Protein AF-A0A564YY60-F1 (afdb_monomer)

Structure (mmCIF, N/CA/C/O backbone):
data_AF-A0A564YY60-F1
#
_entry.id   AF-A0A564YY60-F1
#
loop_
_atom_site.group_PDB
_atom_site.id
_atom_site.type_symbol
_atom_site.label_atom_id
_atom_site.label_alt_id
_atom_site.label_comp_id
_atom_site.label_asym_id
_atom_site.label_entity_id
_atom_site.label_seq_id
_atom_site.pdbx_PDB_ins_code
_atom_site.Cartn_x
_atom_site.Cartn_y
_atom_site.Cartn_z
_atom_site.occupancy
_atom_site.B_iso_or_equiv
_atom_site.auth_seq_id
_atom_site.auth_comp_id
_atom_site.auth_asym_id
_atom_site.auth_atom_id
_atom_site.pdbx_PDB_model_num
ATOM 1 N N . ARG A 1 1 ? 11.558 -11.955 12.224 1.00 64.50 1 ARG A N 1
ATOM 2 C CA . ARG A 1 1 ? 10.743 -11.788 10.993 1.00 64.50 1 ARG A CA 1
ATOM 3 C C . ARG A 1 1 ? 9.280 -11.852 11.402 1.00 64.50 1 ARG A C 1
ATOM 5 O O . ARG A 1 1 ? 8.908 -12.841 12.011 1.00 64.50 1 ARG A O 1
ATOM 12 N N . ILE A 1 2 ? 8.488 -10.817 11.131 1.00 73.31 2 ILE A N 1
ATOM 13 C CA . ILE A 1 2 ? 7.039 -10.838 11.388 1.00 73.31 2 ILE A CA 1
ATOM 14 C C . ILE A 1 2 ? 6.359 -11.402 10.134 1.00 73.31 2 ILE A C 1
ATOM 16 O O . ILE A 1 2 ? 6.727 -11.013 9.024 1.00 73.31 2 ILE A O 1
ATOM 20 N N . LEU A 1 3 ? 5.432 -12.344 10.302 1.00 86.25 3 LEU A N 1
ATOM 21 C CA . LEU A 1 3 ? 4.631 -12.915 9.217 1.00 86.25 3 LEU A CA 1
ATOM 22 C C . LEU A 1 3 ? 3.203 -12.377 9.330 1.00 86.25 3 LEU A C 1
ATOM 24 O O . LEU A 1 3 ? 2.622 -12.400 10.412 1.00 86.25 3 LEU A O 1
ATOM 28 N N . PHE A 1 4 ? 2.663 -11.870 8.223 1.00 92.69 4 PHE A N 1
ATOM 29 C CA . PHE A 1 4 ? 1.268 -11.441 8.145 1.00 92.69 4 PHE A CA 1
ATOM 30 C C . PHE A 1 4 ? 0.352 -12.656 8.009 1.00 92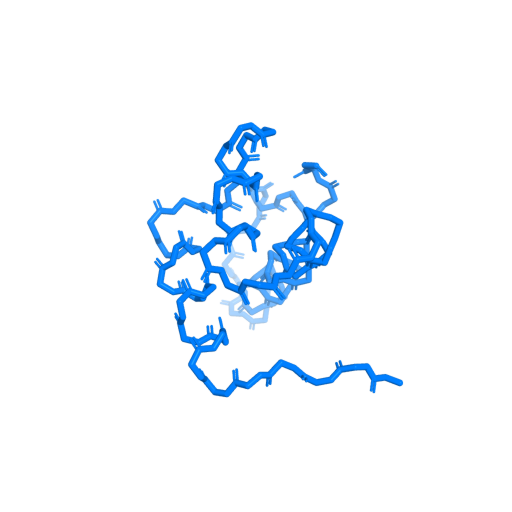.69 4 PHE A C 1
ATOM 32 O O . PHE A 1 4 ? 0.749 -13.673 7.435 1.00 92.69 4 PHE A O 1
ATOM 39 N N . SER A 1 5 ? -0.870 -12.552 8.528 1.00 96.06 5 SER A N 1
ATOM 40 C CA . SER A 1 5 ? -1.878 -13.597 8.353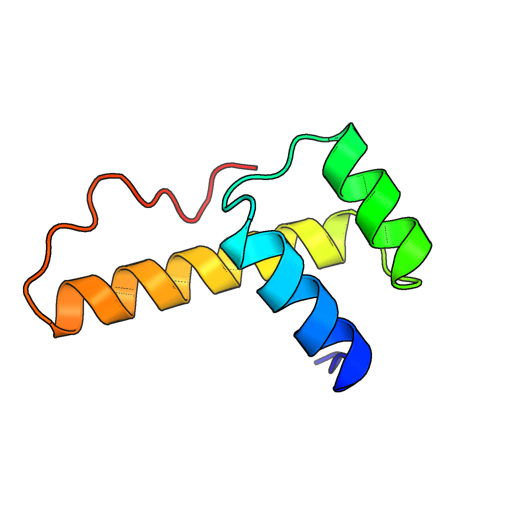 1.00 96.06 5 SER A CA 1
ATOM 41 C C . SER A 1 5 ? -2.287 -13.724 6.883 1.00 96.06 5 SER A C 1
ATOM 43 O O . SER A 1 5 ? -2.143 -12.782 6.099 1.00 96.06 5 SER A O 1
ATOM 45 N N . GLN A 1 6 ? -2.854 -14.871 6.504 1.00 95.69 6 GLN A N 1
ATOM 46 C CA . GLN A 1 6 ? -3.327 -15.091 5.134 1.00 95.69 6 GLN A CA 1
ATOM 47 C C . GLN A 1 6 ? -4.351 -14.026 4.703 1.00 95.69 6 GLN A C 1
ATOM 49 O O . GLN A 1 6 ? -4.293 -13.538 3.576 1.00 95.69 6 GLN A O 1
ATOM 54 N N . THR A 1 7 ? -5.235 -13.611 5.615 1.00 96.75 7 THR A N 1
ATOM 55 C CA . THR A 1 7 ? -6.224 -12.550 5.380 1.00 96.75 7 THR A CA 1
ATOM 56 C C . THR A 1 7 ? -5.564 -11.191 5.156 1.00 96.75 7 THR A C 1
ATOM 58 O O . THR A 1 7 ? -5.935 -10.480 4.225 1.00 96.75 7 THR A O 1
ATOM 61 N N . GLN A 1 8 ? -4.550 -10.838 5.956 1.00 97.31 8 GLN A N 1
ATOM 62 C CA . GLN A 1 8 ? -3.796 -9.594 5.764 1.00 97.31 8 GLN A CA 1
ATOM 63 C C . GLN A 1 8 ? -3.084 -9.587 4.408 1.00 97.31 8 GLN A C 1
ATOM 65 O O . GLN A 1 8 ? -3.160 -8.602 3.680 1.00 97.31 8 GLN A O 1
ATOM 70 N N . VAL A 1 9 ? -2.433 -10.695 4.036 1.00 97.19 9 VAL A N 1
ATOM 71 C CA . VAL A 1 9 ? -1.768 -10.828 2.730 1.00 97.19 9 VAL A CA 1
ATOM 72 C C . VAL A 1 9 ? -2.773 -10.707 1.584 1.00 97.19 9 VAL A C 1
ATOM 74 O O . VAL A 1 9 ? -2.493 -10.017 0.605 1.00 97.19 9 VAL A O 1
ATOM 77 N N . TYR A 1 10 ? -3.941 -11.338 1.708 1.00 97.62 10 TYR A N 1
ATOM 78 C CA . TYR A 1 10 ? -4.991 -11.278 0.696 1.00 97.62 10 TYR A CA 1
ATOM 79 C C . TYR A 1 10 ? -5.482 -9.845 0.448 1.00 97.62 10 TYR A C 1
ATOM 81 O O . TYR A 1 10 ? -5.497 -9.398 -0.698 1.00 97.62 10 TYR A O 1
ATOM 89 N N . GLU A 1 11 ? -5.823 -9.096 1.499 1.00 98.12 11 GLU A N 1
ATOM 90 C CA . GLU A 1 11 ? -6.286 -7.710 1.346 1.00 98.12 11 GLU A CA 1
ATOM 91 C C . GLU A 1 11 ? -5.172 -6.776 0.837 1.00 98.12 11 GLU A C 1
ATOM 93 O O . GLU A 1 11 ? 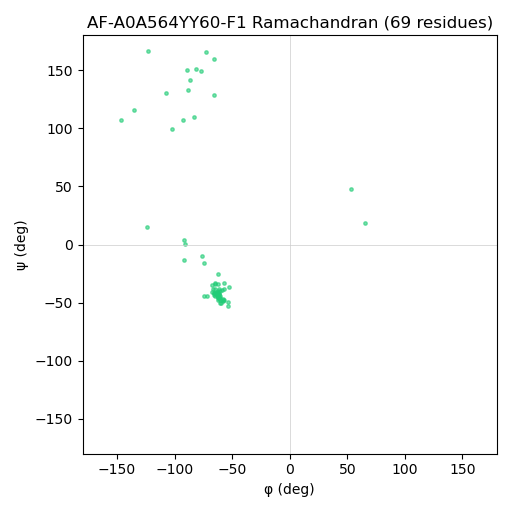-5.437 -5.889 0.023 1.00 98.12 11 GLU A O 1
ATOM 98 N N . LEU A 1 12 ? -3.910 -7.006 1.230 1.00 98.00 12 LEU A N 1
ATOM 99 C CA . LEU A 1 12 ? -2.755 -6.280 0.686 1.00 98.00 12 LEU A CA 1
ATOM 100 C C . LEU A 1 12 ? -2.591 -6.514 -0.825 1.00 98.00 12 LEU A C 1
ATOM 102 O O . LEU A 1 12 ? -2.457 -5.549 -1.579 1.00 98.00 12 LEU A O 1
ATOM 106 N N . GLU A 1 13 ? -2.645 -7.767 -1.292 1.00 98.19 13 GLU A N 1
ATOM 107 C CA . GLU A 1 13 ? -2.587 -8.099 -2.727 1.00 98.19 13 GLU A CA 1
ATOM 108 C C . GLU A 1 13 ? -3.786 -7.522 -3.486 1.00 98.19 13 GLU A C 1
ATOM 110 O O . GLU A 1 13 ? -3.619 -6.933 -4.556 1.00 98.19 13 GLU A O 1
ATOM 115 N N . LYS A 1 14 ? -4.993 -7.630 -2.921 1.00 98.06 14 LYS A N 1
ATOM 116 C CA . LYS A 1 14 ? -6.213 -7.059 -3.502 1.00 98.06 14 LYS A CA 1
ATOM 117 C C . LYS A 1 14 ? -6.078 -5.550 -3.692 1.00 98.06 14 LYS A C 1
ATOM 119 O O . LYS A 1 14 ? -6.324 -5.057 -4.794 1.00 98.06 14 LYS A O 1
ATOM 124 N N . ARG A 1 15 ? -5.630 -4.816 -2.666 1.00 97.69 15 ARG A N 1
ATOM 125 C CA . ARG A 1 15 ? -5.410 -3.368 -2.775 1.00 97.69 15 ARG A CA 1
ATOM 126 C C . ARG A 1 15 ? -4.271 -3.035 -3.737 1.00 97.69 15 ARG A C 1
ATOM 128 O O . ARG A 1 15 ? -4.401 -2.088 -4.503 1.00 97.69 15 ARG A O 1
ATOM 135 N N . PHE A 1 16 ? -3.194 -3.818 -3.758 1.00 97.31 16 PHE A N 1
ATOM 136 C CA . PHE A 1 16 ? -2.073 -3.625 -4.684 1.00 97.31 16 PHE A CA 1
ATOM 137 C C . PHE A 1 16 ? -2.479 -3.771 -6.155 1.00 97.31 16 PHE A C 1
ATOM 139 O O . PHE A 1 16 ? -2.028 -2.999 -7.005 1.00 97.31 16 PHE A O 1
ATOM 146 N N . ASN A 1 17 ? -3.346 -4.740 -6.457 1.00 96.31 17 ASN A N 1
ATOM 147 C CA . ASN A 1 17 ? -3.867 -4.950 -7.807 1.00 96.31 17 ASN A CA 1
ATOM 148 C C . ASN A 1 17 ? -4.730 -3.773 -8.280 1.00 96.31 17 ASN A C 1
ATOM 150 O O . ASN A 1 17 ? -4.699 -3.443 -9.464 1.00 96.31 17 ASN A O 1
ATOM 154 N N . GLN A 1 18 ? -5.443 -3.118 -7.358 1.00 96.50 18 GLN A N 1
ATOM 155 C CA . GLN A 1 18 ? -6.190 -1.887 -7.632 1.00 96.50 18 GLN A CA 1
ATOM 156 C C . GLN A 1 18 ? -5.260 -0.672 -7.771 1.00 96.50 18 GLN A C 1
ATOM 158 O O . GLN A 1 18 ? -5.420 0.135 -8.681 1.00 96.50 18 GLN A O 1
ATOM 163 N N . GLN A 1 19 ? -4.277 -0.541 -6.878 1.00 95.38 19 GLN A N 1
ATOM 164 C CA . GLN A 1 19 ? -3.426 0.639 -6.757 1.00 95.38 19 GLN A CA 1
ATOM 165 C C . GLN A 1 19 ? -2.009 0.232 -6.326 1.00 95.38 19 GLN A C 1
ATOM 167 O O . GLN A 1 19 ? -1.757 -0.099 -5.171 1.00 95.38 19 GLN A O 1
ATOM 172 N N . ARG A 1 20 ? -1.044 0.309 -7.251 1.00 94.62 20 ARG A N 1
ATOM 173 C CA . ARG A 1 20 ? 0.358 -0.113 -7.019 1.00 94.62 20 ARG A CA 1
ATOM 174 C C . ARG A 1 20 ? 1.171 0.855 -6.142 1.00 94.62 20 ARG A C 1
ATOM 176 O O . ARG A 1 20 ? 2.243 0.495 -5.648 1.00 94.62 20 ARG A O 1
ATOM 183 N N . TYR A 1 21 ? 0.679 2.078 -5.954 1.00 96.44 21 TYR A N 1
ATOM 184 C CA . TYR A 1 21 ? 1.308 3.130 -5.153 1.00 96.44 21 TYR A CA 1
ATOM 185 C C . TYR A 1 21 ? 0.256 3.797 -4.275 1.00 96.44 21 TYR A C 1
ATOM 187 O O . TYR A 1 21 ? -0.674 4.412 -4.790 1.00 96.44 21 TYR A O 1
ATOM 195 N N . LEU A 1 22 ? 0.398 3.670 -2.959 1.00 94.44 22 LEU A N 1
ATOM 196 C CA . LEU A 1 22 ? -0.504 4.312 -2.006 1.00 94.44 22 LEU A CA 1
ATOM 197 C C . LEU A 1 22 ? -0.044 5.732 -1.688 1.00 94.44 22 LEU A C 1
ATOM 199 O O . LEU A 1 22 ? 1.151 5.972 -1.512 1.00 94.44 22 LEU A O 1
ATOM 203 N N . SER A 1 23 ? -1.004 6.643 -1.549 1.00 95.00 23 SER A N 1
ATOM 204 C CA . SER A 1 23 ? -0.778 7.925 -0.886 1.00 95.00 23 SER A CA 1
ATOM 205 C C . SER A 1 23 ? -0.635 7.726 0.634 1.00 95.00 23 SER A C 1
ATOM 207 O O . SER A 1 23 ? -0.957 6.660 1.168 1.00 95.00 23 SER A O 1
ATOM 209 N N . ALA A 1 24 ? -0.146 8.741 1.354 1.00 94.75 24 ALA A N 1
ATOM 210 C CA . ALA A 1 24 ? -0.092 8.708 2.818 1.00 94.75 24 ALA A CA 1
ATOM 211 C C . ALA A 1 24 ? -1.457 8.396 3.479 1.00 94.75 24 ALA A C 1
ATOM 213 O O . ALA A 1 24 ? -1.490 7.459 4.281 1.00 94.75 24 ALA A O 1
ATOM 214 N N . PRO A 1 25 ? -2.577 9.064 3.119 1.00 96.44 25 PRO A N 1
ATOM 215 C CA . PRO A 1 25 ? -3.875 8.760 3.720 1.00 96.44 25 PRO A CA 1
ATOM 216 C C . PRO A 1 25 ? -4.380 7.358 3.361 1.00 96.44 25 PRO A C 1
ATOM 218 O O . PRO A 1 25 ? -4.826 6.637 4.250 1.00 96.44 25 PRO A O 1
ATOM 221 N N . ASP A 1 26 ? -4.238 6.910 2.105 1.00 96.12 26 ASP A N 1
ATOM 222 C CA . ASP A 1 26 ? -4.651 5.548 1.716 1.00 96.12 26 ASP A CA 1
ATOM 223 C C . ASP A 1 26 ? -3.906 4.480 2.527 1.00 96.12 26 ASP A C 1
ATOM 225 O O . ASP A 1 26 ? -4.465 3.456 2.925 1.00 96.12 26 ASP A O 1
ATOM 229 N N . ARG A 1 27 ? -2.615 4.725 2.770 1.00 97.31 27 ARG A N 1
ATOM 230 C CA . ARG A 1 27 ? -1.759 3.840 3.554 1.00 97.31 27 ARG A CA 1
ATOM 231 C C . ARG A 1 27 ? -2.190 3.778 5.013 1.00 97.31 27 ARG A C 1
ATOM 233 O O . ARG A 1 27 ? -2.174 2.692 5.584 1.00 97.31 27 ARG A O 1
ATOM 240 N N . GLU A 1 28 ? -2.545 4.909 5.614 1.00 97.75 28 GLU A N 1
ATOM 241 C CA . GLU A 1 28 ? -3.052 4.954 6.989 1.00 97.75 28 GLU A CA 1
ATOM 242 C C . GLU A 1 28 ? -4.394 4.234 7.120 1.00 97.75 28 GLU A C 1
ATOM 244 O O . GLU A 1 28 ? -4.555 3.408 8.016 1.00 97.75 28 GLU A O 1
ATOM 249 N N . GLN A 1 29 ? -5.316 4.454 6.182 1.00 97.69 29 GLN A N 1
ATOM 250 C CA . GLN A 1 29 ? -6.608 3.765 6.169 1.00 97.69 29 GLN A CA 1
ATOM 251 C C . GLN A 1 29 ? -6.445 2.244 6.060 1.00 97.69 29 GLN A C 1
ATOM 253 O O . GLN A 1 29 ? -7.032 1.498 6.845 1.00 97.69 29 GLN A O 1
ATOM 258 N N . LEU A 1 30 ? -5.592 1.769 5.147 1.00 97.44 30 LEU A N 1
ATOM 259 C CA . LEU A 1 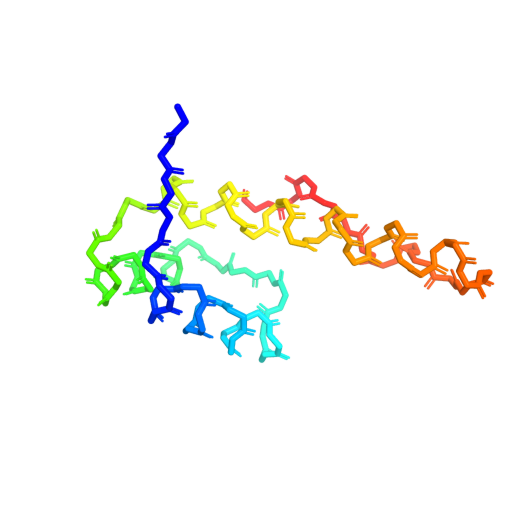30 ? -5.329 0.337 4.999 1.00 97.44 30 LEU A CA 1
ATOM 260 C C . LEU A 1 30 ? -4.657 -0.259 6.244 1.00 97.44 30 LEU A C 1
ATOM 262 O O . LEU A 1 30 ? -4.974 -1.373 6.656 1.00 97.44 30 LEU A O 1
ATOM 266 N N . ALA A 1 31 ? -3.739 0.485 6.863 1.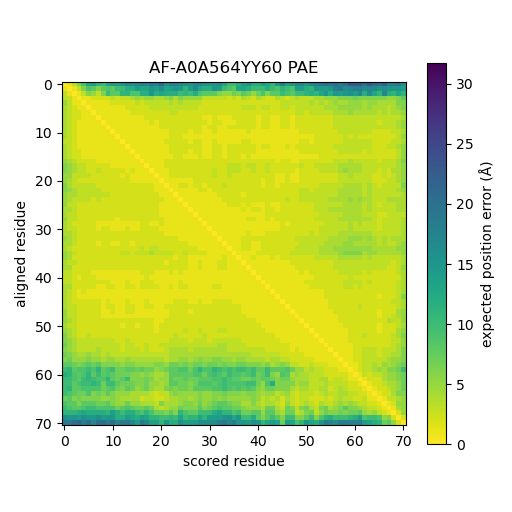00 97.75 31 ALA A N 1
ATOM 267 C CA . ALA A 1 31 ? -3.070 0.065 8.088 1.00 97.75 31 ALA A CA 1
ATOM 268 C C . ALA A 1 31 ? -4.073 -0.142 9.236 1.00 97.75 31 ALA A C 1
ATOM 270 O O . ALA A 1 31 ? -4.040 -1.183 9.895 1.00 97.75 31 ALA A O 1
ATOM 271 N N . LEU A 1 32 ? -5.014 0.792 9.412 1.00 97.75 32 LEU A N 1
ATOM 272 C CA . LEU A 1 32 ? -6.092 0.682 10.398 1.00 97.75 32 LEU A CA 1
ATOM 273 C C . LEU A 1 32 ? -6.976 -0.545 10.138 1.00 97.75 32 LEU A C 1
ATOM 275 O O . LEU A 1 32 ? -7.215 -1.332 11.054 1.00 97.75 32 LEU A O 1
ATOM 279 N N . GLN A 1 33 ? -7.401 -0.753 8.888 1.00 96.94 33 GLN A N 1
ATOM 280 C CA . GLN A 1 33 ? -8.241 -1.894 8.503 1.00 96.94 33 GLN A CA 1
ATOM 281 C C . GLN A 1 33 ? -7.569 -3.245 8.778 1.00 96.94 33 GLN A C 1
ATOM 283 O O . GLN A 1 33 ? -8.215 -4.180 9.249 1.00 96.94 33 GLN A O 1
ATOM 288 N N . LEU A 1 34 ? -6.264 -3.349 8.515 1.00 96.94 34 LEU A N 1
ATOM 289 C CA . LEU A 1 34 ? -5.508 -4.594 8.665 1.00 96.94 34 LEU A CA 1
ATOM 290 C C . LEU A 1 34 ? -4.877 -4.776 10.049 1.00 96.94 34 LEU A C 1
ATOM 292 O O . LEU A 1 34 ? -4.215 -5.794 10.277 1.00 96.94 34 LEU A O 1
ATOM 296 N N . LYS A 1 35 ? -5.080 -3.821 10.969 1.00 96.81 35 LYS A N 1
ATOM 297 C CA . LYS A 1 35 ? -4.435 -3.772 12.293 1.00 96.81 35 LYS A CA 1
ATOM 298 C C . LYS A 1 35 ? -2.907 -3.870 12.185 1.00 96.81 35 LYS A C 1
ATOM 300 O O . LYS A 1 35 ? -2.262 -4.662 12.868 1.00 96.81 35 LYS A O 1
ATOM 305 N N . MET A 1 36 ? -2.341 -3.079 11.279 1.00 95.94 36 MET A N 1
ATOM 306 C CA . MET A 1 36 ? -0.908 -2.973 10.993 1.00 95.94 36 MET A CA 1
ATOM 307 C C . MET A 1 36 ? -0.452 -1.521 11.160 1.00 95.94 36 MET A C 1
ATOM 309 O O . MET A 1 36 ? -1.270 -0.609 11.217 1.00 95.94 36 MET A O 1
ATOM 313 N N . SER A 1 37 ? 0.858 -1.275 11.204 1.00 96.81 37 SER A N 1
ATOM 314 C CA . SER A 1 37 ? 1.381 0.092 11.121 1.00 96.81 37 SER A CA 1
ATOM 315 C C . SER A 1 37 ? 1.454 0.576 9.670 1.00 96.81 37 SER A C 1
ATOM 317 O O . SER A 1 37 ? 1.687 -0.204 8.740 1.00 96.81 37 SER A O 1
ATOM 319 N N . SER A 1 38 ? 1.328 1.889 9.459 1.00 95.81 38 SER A N 1
ATOM 320 C CA . SER A 1 38 ? 1.505 2.501 8.133 1.00 95.81 38 SER A CA 1
ATOM 321 C C . SER A 1 38 ? 2.887 2.186 7.541 1.00 95.81 38 SER A C 1
ATOM 323 O O . SER A 1 38 ? 3.015 1.954 6.339 1.00 95.81 38 SER A O 1
ATOM 325 N N . GLN A 1 39 ? 3.918 2.067 8.384 1.00 95.50 39 GLN A N 1
ATOM 326 C CA . GLN A 1 39 ? 5.256 1.634 7.981 1.00 95.50 39 GLN A CA 1
ATOM 327 C C . GLN A 1 39 ? 5.286 0.180 7.483 1.00 95.50 39 GLN A C 1
ATOM 329 O O . GLN A 1 39 ? 5.934 -0.098 6.474 1.00 95.50 39 GLN A O 1
ATOM 334 N N . GLN A 1 40 ? 4.577 -0.750 8.132 1.00 95.81 40 GLN A N 1
ATOM 335 C CA . GLN A 1 40 ? 4.484 -2.139 7.662 1.00 95.81 40 GLN A CA 1
ATOM 336 C C . GLN A 1 40 ? 3.804 -2.220 6.293 1.00 95.81 40 GLN A C 1
ATOM 338 O O . GLN A 1 40 ? 4.288 -2.931 5.412 1.00 95.81 40 GLN A O 1
ATOM 343 N N . VAL A 1 41 ? 2.736 -1.442 6.087 1.00 96.50 41 VAL A N 1
ATOM 344 C CA . VAL A 1 41 ? 2.066 -1.336 4.785 1.00 96.50 41 VAL A CA 1
ATOM 345 C C . VAL A 1 41 ? 3.018 -0.756 3.733 1.00 96.50 41 VAL A C 1
ATOM 347 O O . VAL A 1 41 ? 3.159 -1.337 2.658 1.00 96.50 41 VAL A O 1
ATOM 350 N N . LYS A 1 42 ? 3.751 0.324 4.047 1.00 95.62 42 LYS A N 1
ATOM 351 C CA . LYS A 1 42 ? 4.778 0.899 3.152 1.00 95.62 42 LYS A CA 1
ATOM 352 C C . LYS A 1 42 ? 5.797 -0.156 2.715 1.00 95.62 42 LYS A C 1
ATOM 354 O O . LYS A 1 42 ? 6.015 -0.333 1.518 1.00 95.62 42 LYS A O 1
ATOM 359 N N . ILE A 1 43 ? 6.396 -0.864 3.673 1.00 95.75 43 ILE A N 1
ATOM 360 C CA . ILE A 1 43 ? 7.426 -1.877 3.406 1.00 95.75 43 ILE A CA 1
ATOM 361 C C . ILE A 1 43 ? 6.857 -3.016 2.556 1.00 95.75 43 ILE A C 1
ATOM 363 O O . ILE A 1 43 ? 7.507 -3.471 1.614 1.00 95.75 43 ILE A O 1
ATOM 367 N N . TRP A 1 44 ? 5.635 -3.469 2.846 1.00 96.19 44 TRP A N 1
ATOM 368 C CA . TRP A 1 44 ? 5.004 -4.520 2.054 1.00 96.19 44 TRP A CA 1
ATOM 369 C C . TRP A 1 44 ? 4.787 -4.079 0.600 1.00 96.19 44 TRP A C 1
ATOM 371 O O . TRP A 1 44 ? 5.164 -4.812 -0.313 1.00 96.19 44 TRP A O 1
ATOM 381 N N . PHE A 1 45 ? 4.281 -2.862 0.365 1.00 97.19 45 PHE A N 1
ATOM 382 C CA . PHE A 1 45 ? 4.082 -2.325 -0.988 1.00 97.19 45 PHE A CA 1
ATOM 383 C C . PHE A 1 45 ? 5.404 -2.166 -1.752 1.00 97.19 45 PHE A C 1
ATOM 385 O O . PHE A 1 45 ? 5.483 -2.529 -2.928 1.00 97.19 45 PHE A O 1
ATOM 392 N N . GLN A 1 46 ? 6.464 -1.700 -1.084 1.00 96.88 46 GLN A N 1
ATOM 393 C CA . GLN A 1 46 ? 7.807 -1.626 -1.668 1.00 96.88 46 GLN A CA 1
ATOM 394 C C . GLN A 1 46 ? 8.312 -3.012 -2.099 1.00 96.88 46 GLN A C 1
ATOM 396 O O . GLN A 1 46 ? 8.696 -3.207 -3.257 1.00 96.88 46 GLN A O 1
ATOM 401 N N . ASN A 1 47 ? 8.228 -4.004 -1.208 1.00 96.19 47 ASN A N 1
ATOM 402 C CA . ASN A 1 47 ? 8.622 -5.384 -1.501 1.00 96.19 47 ASN A CA 1
ATOM 403 C C . ASN A 1 47 ? 7.782 -5.995 -2.628 1.00 96.19 47 ASN A C 1
ATOM 405 O O . ASN A 1 47 ? 8.303 -6.719 -3.483 1.00 96.19 47 ASN A O 1
ATOM 409 N N . ARG A 1 48 ? 6.484 -5.686 -2.670 1.00 96.94 48 ARG A N 1
ATOM 410 C CA . ARG A 1 48 ? 5.581 -6.207 -3.693 1.00 96.94 48 ARG A CA 1
ATOM 411 C C . ARG A 1 48 ? 5.904 -5.666 -5.083 1.00 96.94 48 ARG A C 1
ATOM 413 O O . ARG A 1 48 ? 5.911 -6.448 -6.041 1.00 96.94 48 ARG A O 1
ATOM 420 N N . ARG A 1 49 ? 6.226 -4.371 -5.196 1.00 97.06 49 ARG A N 1
ATOM 421 C CA . ARG A 1 49 ? 6.720 -3.760 -6.443 1.00 97.06 49 ARG A CA 1
ATOM 422 C C . ARG A 1 49 ? 8.066 -4.333 -6.860 1.00 97.06 49 ARG A C 1
ATOM 424 O O . ARG A 1 49 ? 8.236 -4.642 -8.034 1.00 97.06 49 ARG A O 1
ATOM 431 N N . TYR A 1 50 ? 8.991 -4.531 -5.919 1.00 95.81 50 TYR A N 1
ATOM 432 C CA . TYR A 1 50 ? 10.271 -5.181 -6.209 1.00 95.81 50 TYR A CA 1
ATOM 433 C C . TYR A 1 50 ? 10.063 -6.580 -6.809 1.00 95.81 50 TYR A C 1
ATOM 435 O O . TYR A 1 50 ? 10.614 -6.894 -7.863 1.00 95.81 50 TYR A O 1
ATOM 443 N N . LYS A 1 51 ? 9.189 -7.391 -6.197 1.00 95.56 51 LYS A N 1
ATOM 444 C CA . LYS A 1 51 ? 8.830 -8.720 -6.709 1.00 95.56 51 LYS A CA 1
ATOM 445 C C . LYS A 1 51 ? 8.203 -8.650 -8.105 1.00 95.56 51 LYS A C 1
ATOM 447 O O . LYS A 1 51 ? 8.591 -9.424 -8.971 1.00 95.56 51 LYS A O 1
ATOM 452 N N . LEU A 1 52 ? 7.279 -7.715 -8.341 1.00 95.31 52 LEU A N 1
ATOM 453 C CA . LEU A 1 52 ? 6.665 -7.522 -9.659 1.00 95.31 52 LEU A CA 1
ATOM 454 C C . LEU A 1 52 ? 7.705 -7.136 -10.721 1.00 95.31 52 LEU A C 1
ATOM 456 O O . LEU A 1 52 ? 7.715 -7.717 -11.800 1.00 95.31 52 LEU A O 1
ATOM 460 N N . LYS A 1 53 ? 8.597 -6.188 -10.408 1.00 94.62 53 LYS A N 1
ATOM 461 C CA . LYS A 1 53 ? 9.667 -5.755 -11.314 1.00 94.62 53 LYS A CA 1
ATOM 462 C C . LYS A 1 53 ? 10.555 -6.929 -11.718 1.00 94.62 53 LYS A C 1
ATOM 464 O O . LYS A 1 53 ? 10.788 -7.123 -12.906 1.00 94.62 53 LYS A O 1
ATOM 469 N N . ARG A 1 54 ? 10.988 -7.735 -10.744 1.00 94.69 54 ARG A N 1
ATOM 470 C CA . ARG A 1 54 ? 11.776 -8.947 -11.004 1.00 94.69 54 ARG A CA 1
ATOM 471 C C . ARG A 1 54 ? 11.047 -9.926 -11.924 1.00 94.69 54 ARG A C 1
ATOM 473 O O . ARG A 1 54 ? 11.627 -10.361 -12.907 1.00 94.69 54 ARG A O 1
ATOM 480 N N . GLN A 1 55 ? 9.769 -10.190 -11.659 1.00 94.88 55 GLN A N 1
ATOM 481 C CA . GLN A 1 55 ? 8.956 -11.098 -12.478 1.00 94.88 55 GLN A C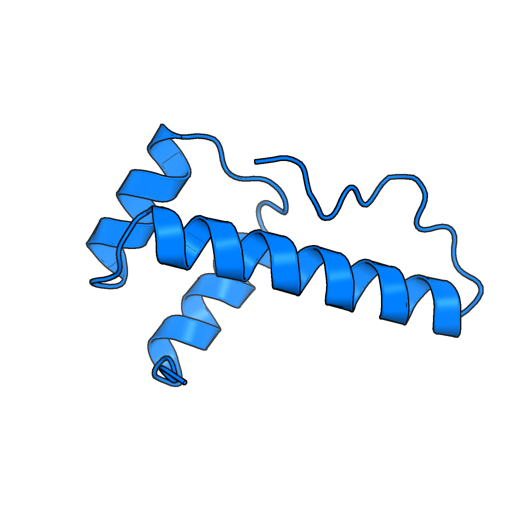A 1
ATOM 482 C C . GLN A 1 55 ? 8.785 -10.620 -13.927 1.00 94.88 55 GLN A C 1
ATOM 484 O O . GLN A 1 55 ? 8.687 -11.443 -14.831 1.00 94.88 55 GLN A O 1
ATOM 489 N N . LEU A 1 56 ? 8.710 -9.306 -14.158 1.00 94.12 56 LEU A N 1
ATOM 490 C CA . LEU A 1 56 ? 8.642 -8.739 -15.508 1.00 94.12 56 LEU A CA 1
ATOM 491 C C . LEU A 1 56 ? 9.990 -8.859 -16.228 1.00 94.12 56 LEU A C 1
ATOM 493 O O . LEU A 1 56 ? 10.024 -9.307 -17.370 1.00 94.12 56 LEU A O 1
ATOM 497 N N . GLN A 1 57 ? 11.092 -8.554 -15.536 1.00 92.44 57 GLN A N 1
ATOM 498 C CA . GLN A 1 57 ? 12.449 -8.693 -16.077 1.00 92.44 57 GLN A CA 1
ATOM 499 C C . GLN A 1 57 ? 12.781 -10.144 -16.447 1.00 92.44 57 GLN A C 1
ATOM 501 O O . GLN A 1 57 ? 13.314 -10.391 -17.522 1.00 92.44 57 GLN A O 1
ATOM 506 N N . GLU A 1 58 ? 12.407 -11.109 -15.602 1.00 93.81 58 GLU A N 1
ATOM 507 C CA . GLU A 1 58 ? 12.578 -12.547 -15.869 1.00 93.81 58 GLU A CA 1
ATOM 508 C C . GLU A 1 58 ? 11.790 -13.012 -17.107 1.00 93.81 58 GLU A C 1
ATOM 510 O O . GLU A 1 58 ? 12.181 -13.972 -17.764 1.00 93.81 58 GLU A O 1
ATOM 515 N N . LYS A 1 59 ? 10.705 -12.312 -17.460 1.00 93.19 59 LYS A N 1
ATOM 516 C CA . LYS A 1 59 ? 9.906 -12.559 -18.670 1.00 93.19 59 LYS A CA 1
ATOM 517 C C . LYS A 1 59 ? 10.356 -11.734 -19.882 1.00 93.19 59 LYS A C 1
ATOM 519 O O . LYS A 1 59 ? 9.684 -11.777 -20.908 1.00 93.19 59 LYS A O 1
ATOM 524 N N . GLY A 1 60 ? 11.435 -10.957 -19.765 1.00 91.81 60 GLY A N 1
ATOM 525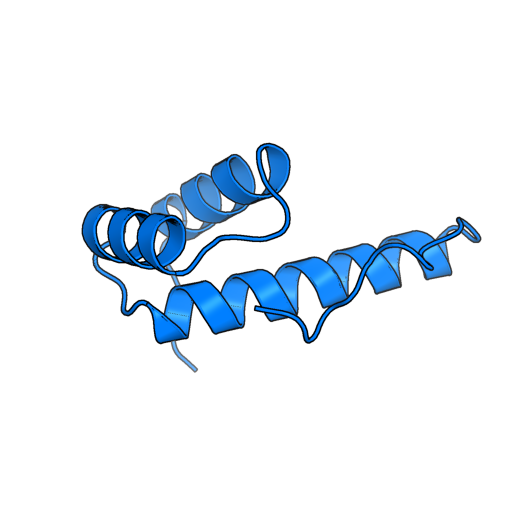 C CA . GLY A 1 60 ? 11.892 -10.044 -20.817 1.00 91.81 60 GLY A CA 1
ATOM 526 C C . GLY A 1 60 ? 10.924 -8.890 -21.111 1.00 91.81 60 GLY A C 1
ATOM 527 O O . GLY A 1 60 ? 10.996 -8.295 -22.181 1.00 91.81 60 GLY A O 1
ATOM 528 N N . LEU A 1 61 ? 10.003 -8.581 -20.192 1.00 91.75 61 LEU A N 1
ATOM 529 C CA . LEU A 1 61 ? 9.039 -7.488 -20.331 1.00 91.75 61 LEU A CA 1
ATOM 530 C C . LEU A 1 61 ? 9.610 -6.184 -19.764 1.00 91.75 61 LEU A C 1
ATOM 532 O O . LEU A 1 61 ? 10.362 -6.196 -18.785 1.00 91.75 61 LEU A O 1
ATOM 536 N N . ASP A 1 62 ? 9.190 -5.050 -20.328 1.00 89.88 62 ASP A N 1
ATOM 537 C CA . ASP A 1 62 ? 9.561 -3.741 -19.792 1.00 89.88 62 ASP A CA 1
ATOM 538 C C . ASP A 1 62 ? 8.946 -3.519 -18.396 1.00 89.88 62 ASP A C 1
ATOM 540 O O . ASP A 1 62 ? 7.744 -3.674 -18.169 1.00 89.88 62 ASP A O 1
ATOM 544 N N . ALA A 1 63 ? 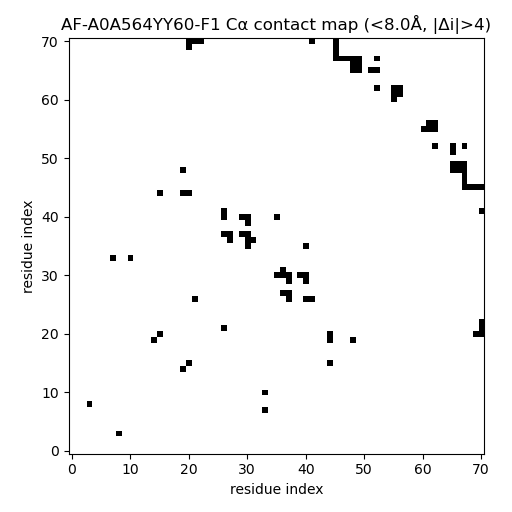9.803 -3.144 -17.447 1.00 88.88 63 ALA A N 1
ATOM 545 C CA . ALA A 1 63 ? 9.464 -2.850 -16.060 1.00 88.88 63 ALA A CA 1
ATOM 546 C C . ALA A 1 63 ? 9.918 -1.443 -15.624 1.00 88.88 63 ALA A C 1
ATOM 548 O O . ALA A 1 63 ? 9.975 -1.162 -14.423 1.00 88.88 63 ALA A O 1
ATOM 549 N N . SER A 1 64 ? 10.255 -0.567 -16.577 1.00 87.81 64 SER A N 1
ATOM 550 C CA . SER A 1 64 ? 10.716 0.815 -16.372 1.00 87.81 64 SER A CA 1
ATOM 551 C C . SER A 1 64 ? 9.769 1.642 -15.488 1.00 87.81 64 SER A C 1
ATOM 553 O O . SER A 1 64 ? 10.210 2.396 -14.617 1.00 87.81 64 SER A O 1
ATOM 555 N N . MET A 1 65 ? 8.461 1.414 -15.628 1.00 86.88 65 MET A N 1
ATOM 556 C CA . MET A 1 65 ? 7.400 2.093 -14.872 1.00 86.88 65 MET A CA 1
ATOM 557 C C . MET A 1 65 ? 7.241 1.602 -13.418 1.00 86.88 65 MET A C 1
ATOM 559 O O . MET A 1 65 ? 6.508 2.204 -12.627 1.00 86.88 65 MET A O 1
ATOM 563 N N . ILE A 1 66 ? 7.900 0.503 -13.025 1.00 90.31 66 ILE A N 1
ATOM 564 C CA . ILE A 1 66 ? 7.849 -0.014 -11.652 1.00 90.31 66 ILE A CA 1
ATOM 565 C C . ILE A 1 66 ? 9.016 0.554 -10.841 1.00 90.31 66 ILE A C 1
ATOM 567 O O . ILE A 1 66 ? 10.165 0.131 -10.981 1.00 90.31 66 ILE A O 1
ATOM 571 N N . GLN A 1 67 ? 8.691 1.476 -9.936 1.00 87.88 67 GLN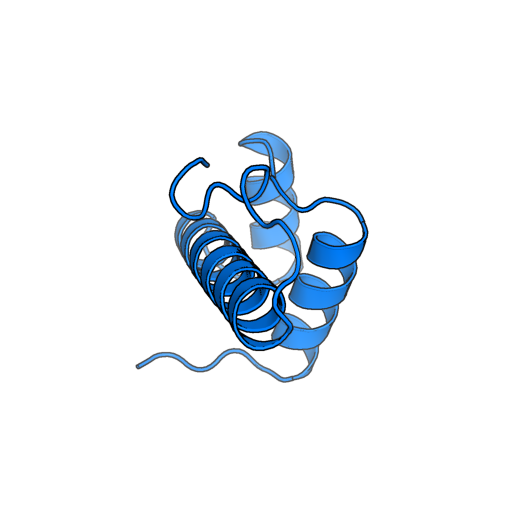 A N 1
ATOM 572 C CA . GLN A 1 67 ? 9.604 2.138 -9.012 1.00 87.88 67 GLN A CA 1
ATOM 573 C C . GLN A 1 67 ? 9.459 1.518 -7.612 1.00 87.88 67 GLN A C 1
ATOM 575 O O . GLN A 1 67 ? 8.525 1.843 -6.878 1.00 87.88 67 GLN A O 1
ATOM 580 N N . PRO A 1 68 ? 10.350 0.596 -7.198 1.00 81.69 68 PRO A N 1
ATOM 581 C CA . PRO A 1 68 ? 10.159 -0.170 -5.966 1.00 81.69 68 PRO A CA 1
ATOM 582 C C . PRO A 1 68 ? 10.202 0.707 -4.712 1.00 81.69 68 PRO A C 1
ATOM 584 O O . PRO A 1 68 ? 9.454 0.467 -3.765 1.00 81.69 68 PRO A O 1
ATOM 587 N N . TYR A 1 69 ? 11.026 1.755 -4.737 1.00 81.38 69 TYR A N 1
ATOM 588 C CA . TYR A 1 69 ? 11.398 2.541 -3.561 1.00 81.38 69 TYR A CA 1
ATOM 589 C C . TYR A 1 69 ? 10.500 3.761 -3.297 1.00 81.38 69 TYR A C 1
ATOM 591 O O . TYR A 1 69 ? 10.532 4.301 -2.194 1.00 81.38 69 TYR A O 1
ATOM 599 N N . LEU A 1 70 ? 9.662 4.169 -4.256 1.00 67.94 70 LEU A N 1
ATOM 600 C CA . LEU A 1 70 ? 8.801 5.350 -4.117 1.00 67.94 70 LEU A CA 1
ATOM 601 C C . LEU A 1 70 ? 7.508 5.007 -3.362 1.00 67.94 70 LEU A C 1
ATOM 603 O O . LEU A 1 70 ? 6.699 4.263 -3.904 1.00 67.94 70 LEU A O 1
ATOM 607 N N . THR A 1 71 ? 7.358 5.503 -2.121 1.00 59.94 71 THR A N 1
ATOM 608 C CA . THR A 1 71 ? 6.128 5.726 -1.293 1.00 59.94 71 THR A CA 1
ATOM 609 C C . THR A 1 71 ? 6.507 5.896 0.178 1.00 59.94 71 THR A C 1
ATOM 611 O O . THR A 1 71 ? 7.403 5.145 0.619 1.00 59.94 71 THR A O 1
#

InterPro domains:
  IPR001356 Homeodomain [PF00046] (1-54)
  IPR001356 Homeodomain [PS50071] (1-55)
  IPR001356 Homeodomain [SM00389] (1-59)
  IPR001356 Homeodomain [cd00086] (1-55)
  IPR009057 Homedomain-like superfamily [SSF46689] (1-57)
  IPR017970 Homeobox, conserved site [PS00027] (30-53)
  IPR020479 Homeodomain, metazoa [PR00024] (19-30)
  IPR020479 Homeodomain, metazoa [PR00024] (34-44)
  IPR020479 Homeodomain, metazoa [PR00024] (44-53)
  IPR050394 Homeobox NK-like transcription regulators [PTHR24340] (1-59)

Nearest PDB structures (foldseek):
  8pm5-assembly4_J  TM=9.914E-01  e=1.717E-04  Homo sapiens
  1p7j-assembly1_A  TM=9.765E-01  e=8.667E-04  Drosophila melanogaster
  1p7i-assembly3_C  TM=9.917E-01  e=1.112E-03  Drosophila melanogaster
  9ant-assembly1_A  TM=9.865E-01  e=1.340E-03  Drosophila melanogaster
  2r5y-assembly1_A  TM=9.907E-01  e=1.518E-03  Drosophila melanogaster

Foldseek 3Di:
DDDADPVLVVVLVVVCVVPLDDDQVRLCVNCVVRVHDSVVSLLVSLVVLVVVLVVCVVVVHDSVVRDSNHD

Mean predicted aligned error: 3.45 Å

Secondary structure (DSSP, 8-state):
-----HHHHHHHHHHHHH-SS--HHHHHHHHHHHT--HHHHHHHHHHHHHHHHHHHHHTT---TT--TT--

pLDDT: mean 93.18, std 7.53, range [59.94, 98.19]

Radius of gyration: 12.47 Å; Cα contacts (8 Å, |Δi|>4): 50; chains: 1; bounding box: 21×24×33 Å

Sequence (71 aa):
RILFSQTQVYELEKRFNQQRYLSAPDREQLALQLKMSSQQVKIWFQNRRYKLKRQLQEKGLDASMIQPYLT

Solvent-accessible surface area (backbone atoms only — not comparable to full-atom values): 4174 Å² total; per-residue (Å²): 138,90,80,77,53,74,67,50,50,48,53,51,51,55,48,39,75,77,45,80,66,62,54,73,67,58,33,45,54,52,11,63,76,62,74,49,48,45,65,57,47,45,51,50,47,27,53,51,39,43,51,51,34,50,57,29,51,77,68,74,41,91,38,86,89,56,63,34,81,72,111

Organism: Hymenolepis diminuta (NCBI:txid6216)